Protein AF-A0A329RA12-F1 (afdb_monomer_lite)

Organism: NCBI:txid29920

Radius of gyration: 42.99 Å; chains: 1; bounding box: 76×48×129 Å

Secondary structure (DSSP, 8-state):
--HHHHHHHHHHHHHHHHHHHHHHHHHHHHHHHHHHHHHHHHHHHHHHHHHHHHHHHHHHHHHHHHHHHHTT----PPPTT--THHHHHHHHTT--SS------------

Foldseek 3Di:
DDPPVVVVVVVVVVVVVVVVVVVVVVVVVVVVVVVVVVVVVVVVVVVVVVVVVVVVVVVVVCCVVCVVVPVPPDPPDPDPPPPCVVVVVCVVVVHDPDDPDDDDDDDDDD

Sequence (110 aa):
MDRHAGNARVLAGQDEDDLLNRYCDIQQELDEALDQAARATGETAQLRQSNREILARVRMLERSVHGQLQTGTQPRDPAPGTDGSMVRRARREGRPTHAPAHEAEPTLES

pLDDT: mean 75.73, std 19.88, range [40.75, 98.31]

Structure (mmCIF, N/CA/C/O backbone):
data_AF-A0A329RA12-F1
#
_entry.id   AF-A0A329RA12-F1
#
loop_
_atom_site.group_PDB
_atom_site.id
_atom_site.type_symbol
_atom_site.label_atom_id
_atom_site.label_alt_id
_atom_site.label_comp_id
_atom_site.label_asym_id
_atom_site.label_entity_id
_atom_site.label_seq_id
_atom_site.pdbx_PDB_ins_code
_atom_site.Cartn_x
_atom_site.Cartn_y
_atom_site.Cartn_z
_atom_site.occupancy
_atom_site.B_iso_or_equiv
_atom_site.auth_seq_id
_atom_site.auth_comp_id
_atom_site.auth_asym_id
_atom_site.auth_atom_id
_atom_site.pdbx_PDB_model_num
ATOM 1 N N . MET A 1 1 ? 38.829 -0.602 -49.217 1.00 53.03 1 MET A N 1
ATOM 2 C CA . MET A 1 1 ? 37.857 -1.242 -48.304 1.00 53.03 1 MET A CA 1
ATOM 3 C C . MET A 1 1 ? 38.247 -0.847 -46.891 1.00 53.03 1 MET A C 1
ATOM 5 O O . MET A 1 1 ? 39.153 -1.447 -46.321 1.00 53.03 1 MET A O 1
ATOM 9 N N . ASP A 1 2 ? 37.643 0.226 -46.385 1.00 58.50 2 ASP A N 1
ATOM 10 C CA . ASP A 1 2 ? 38.000 0.844 -45.106 1.00 58.50 2 ASP A CA 1
ATOM 11 C C . ASP A 1 2 ? 37.471 0.028 -43.926 1.00 58.50 2 ASP A C 1
ATOM 13 O O . ASP A 1 2 ? 36.310 0.145 -43.534 1.00 58.50 2 ASP A O 1
ATOM 17 N N . ARG A 1 3 ? 38.343 -0.789 -43.322 1.00 59.50 3 ARG A N 1
ATOM 18 C CA . ARG A 1 3 ? 38.035 -1.540 -42.088 1.00 59.50 3 ARG A CA 1
ATOM 19 C C . ARG A 1 3 ? 37.602 -0.628 -40.935 1.00 59.50 3 ARG A C 1
ATOM 21 O O . ARG A 1 3 ? 36.829 -1.046 -40.084 1.00 59.50 3 ARG A O 1
ATOM 28 N N . HIS A 1 4 ? 38.060 0.621 -40.924 1.00 61.69 4 HIS A N 1
ATOM 29 C CA . HIS A 1 4 ? 37.734 1.585 -39.873 1.00 61.69 4 HIS A CA 1
ATOM 30 C C . HIS A 1 4 ? 36.262 2.027 -39.891 1.00 61.69 4 HIS A C 1
ATOM 32 O O . HIS A 1 4 ? 35.678 2.206 -38.825 1.00 61.69 4 HIS A O 1
ATOM 38 N N . ALA A 1 5 ? 35.633 2.120 -41.069 1.00 62.75 5 ALA A N 1
ATOM 39 C CA . ALA A 1 5 ? 34.219 2.482 -41.187 1.00 62.75 5 ALA A CA 1
ATOM 40 C C . ALA A 1 5 ? 33.280 1.356 -40.710 1.00 62.75 5 ALA A C 1
ATOM 42 O O . ALA A 1 5 ? 32.231 1.624 -40.129 1.00 62.75 5 ALA A O 1
ATOM 43 N N . GLY A 1 6 ? 33.674 0.091 -40.909 1.00 66.00 6 GLY A N 1
ATOM 44 C CA . GLY A 1 6 ? 32.935 -1.069 -40.398 1.00 66.00 6 GLY A CA 1
ATOM 45 C C . GLY A 1 6 ? 32.986 -1.172 -38.873 1.00 66.00 6 GLY A C 1
ATOM 46 O O . GLY A 1 6 ? 31.962 -1.405 -38.239 1.00 66.00 6 GLY A O 1
ATOM 47 N N . ASN A 1 7 ? 34.152 -0.917 -38.278 1.00 66.56 7 ASN A N 1
ATOM 48 C CA . ASN A 1 7 ? 34.346 -1.034 -36.832 1.00 66.56 7 ASN A CA 1
ATOM 49 C C . ASN A 1 7 ? 33.593 0.049 -36.042 1.00 66.56 7 ASN A C 1
ATOM 51 O O . ASN A 1 7 ? 33.005 -0.257 -35.012 1.00 66.56 7 ASN A O 1
ATOM 55 N N . ALA A 1 8 ? 33.561 1.293 -36.532 1.00 65.62 8 ALA A N 1
ATOM 56 C CA . ALA A 1 8 ? 32.814 2.375 -35.882 1.00 65.62 8 ALA A CA 1
ATOM 57 C C . ALA A 1 8 ? 31.299 2.102 -35.849 1.00 65.62 8 ALA A C 1
ATOM 59 O O . ALA A 1 8 ? 30.632 2.410 -34.867 1.00 65.62 8 ALA A O 1
ATOM 60 N N . ARG A 1 9 ? 30.763 1.477 -36.904 1.00 63.88 9 ARG A N 1
ATOM 61 C CA . ARG A 1 9 ? 29.346 1.106 -36.987 1.00 63.88 9 ARG A CA 1
ATOM 62 C C . ARG A 1 9 ? 28.989 -0.073 -36.077 1.00 63.88 9 ARG A C 1
ATOM 64 O O . ARG A 1 9 ? 27.889 -0.098 -35.544 1.00 63.88 9 ARG A O 1
ATOM 71 N N . VAL A 1 10 ? 29.902 -1.031 -35.904 1.00 72.62 10 VAL A N 1
ATOM 72 C CA . VAL A 1 10 ? 29.721 -2.151 -34.963 1.00 72.62 10 VAL A CA 1
ATOM 73 C C . VAL A 1 10 ? 29.725 -1.650 -33.520 1.00 72.62 10 VAL A C 1
ATOM 75 O O . VAL A 1 10 ? 28.832 -2.016 -32.770 1.00 72.62 10 VAL A O 1
ATOM 78 N N . LEU A 1 11 ? 30.661 -0.766 -33.157 1.00 69.75 11 LEU A N 1
ATOM 79 C CA . LEU A 1 11 ? 30.714 -0.178 -31.813 1.00 69.75 11 LEU A CA 1
ATOM 80 C C . LEU A 1 11 ? 29.460 0.652 -31.499 1.00 69.75 11 LEU A C 1
ATOM 82 O O . LEU A 1 11 ? 28.873 0.476 -30.441 1.00 69.75 11 LEU A O 1
ATOM 86 N N . ALA A 1 12 ? 28.995 1.476 -32.445 1.00 67.75 12 ALA A N 1
ATOM 87 C CA . ALA A 1 12 ? 27.760 2.243 -32.268 1.00 67.75 12 ALA A CA 1
ATOM 88 C C . ALA A 1 12 ? 26.520 1.347 -32.071 1.00 67.75 12 ALA A C 1
ATOM 90 O O . ALA A 1 12 ? 25.668 1.665 -31.252 1.00 67.75 12 ALA A O 1
ATOM 91 N N . GLY A 1 13 ? 26.434 0.213 -32.778 1.00 73.88 13 GLY A N 1
ATOM 92 C CA . GLY A 1 13 ? 25.354 -0.758 -32.571 1.00 73.88 13 GLY A CA 1
ATOM 93 C C . GLY A 1 13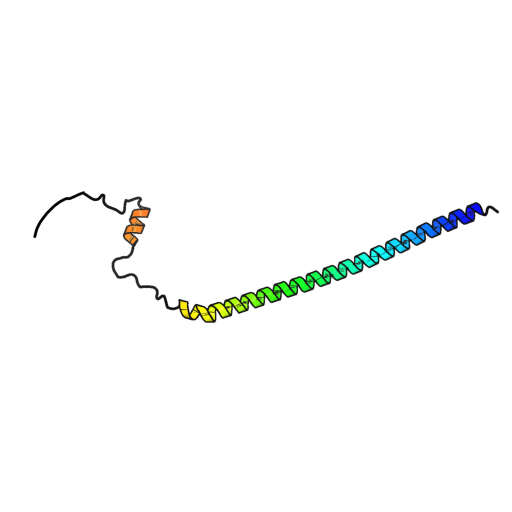 ? 25.427 -1.464 -31.211 1.00 73.88 13 GLY A C 1
ATOM 94 O O . GLY A 1 13 ? 24.398 -1.682 -30.588 1.00 73.88 13 GLY A O 1
ATOM 95 N N . GLN A 1 14 ? 26.634 -1.764 -30.718 1.00 76.25 14 GLN A N 1
ATOM 96 C CA . GLN A 1 14 ? 26.826 -2.353 -29.386 1.00 76.25 14 GLN A CA 1
ATOM 97 C C . GLN A 1 14 ? 26.422 -1.389 -28.263 1.00 76.25 14 GLN A C 1
ATOM 99 O O . GLN A 1 14 ? 25.778 -1.812 -27.308 1.00 76.25 14 GLN A O 1
ATOM 104 N N . ASP A 1 15 ? 26.747 -0.101 -28.397 1.00 83.00 15 ASP A N 1
ATOM 105 C CA . ASP A 1 15 ? 26.345 0.919 -27.423 1.00 83.00 15 ASP A CA 1
ATOM 106 C C . ASP A 1 15 ? 24.812 1.088 -27.379 1.00 83.00 15 ASP A C 1
ATOM 108 O O . ASP A 1 15 ? 24.233 1.263 -26.305 1.00 83.00 15 ASP A O 1
ATOM 112 N N . GLU A 1 16 ? 24.136 1.009 -28.531 1.00 86.25 16 GLU A N 1
ATOM 113 C CA . GLU A 1 16 ? 22.668 1.045 -28.619 1.00 86.25 16 GLU A CA 1
ATOM 114 C C . GLU A 1 16 ? 22.017 -0.197 -27.985 1.00 86.25 16 GLU A C 1
ATOM 116 O O . GLU A 1 16 ? 21.072 -0.058 -27.203 1.00 86.25 16 GLU A O 1
ATOM 121 N N . ASP A 1 17 ? 22.542 -1.393 -28.262 1.00 91.44 17 ASP A N 1
ATOM 122 C CA . ASP A 1 17 ? 22.055 -2.650 -27.679 1.00 91.44 17 ASP A CA 1
ATOM 123 C C . ASP A 1 17 ? 22.247 -2.680 -26.149 1.00 91.44 17 ASP A C 1
ATOM 125 O O . ASP A 1 17 ? 21.353 -3.100 -25.409 1.00 91.44 17 ASP A O 1
ATOM 129 N N . ASP A 1 18 ? 23.377 -2.173 -25.647 1.00 92.81 18 ASP A N 1
ATOM 130 C CA . ASP A 1 18 ? 23.652 -2.061 -24.211 1.00 92.81 18 ASP A CA 1
ATOM 131 C C . ASP A 1 18 ? 22.698 -1.080 -23.515 1.00 92.81 18 ASP A C 1
ATOM 133 O O . ASP A 1 18 ? 22.250 -1.331 -22.390 1.00 92.81 18 ASP A O 1
ATOM 137 N N . LEU A 1 19 ? 22.368 0.041 -24.163 1.00 94.31 19 LEU A N 1
ATOM 138 C CA . LEU A 1 19 ? 21.383 0.994 -23.649 1.00 94.31 19 LEU A CA 1
ATOM 139 C C . LEU A 1 19 ? 19.980 0.386 -23.613 1.00 94.31 19 LEU A C 1
ATOM 141 O O . LEU A 1 19 ? 19.257 0.594 -22.636 1.00 94.31 19 LEU A O 1
ATOM 145 N N . LEU A 1 20 ? 19.604 -0.374 -24.644 1.00 95.06 20 LEU A N 1
ATOM 146 C CA . LEU A 1 20 ? 18.310 -1.044 -24.702 1.00 95.06 20 LEU A CA 1
ATOM 147 C C . LEU A 1 20 ? 18.185 -2.111 -23.610 1.00 95.06 20 LEU A C 1
ATOM 149 O O . LEU A 1 20 ? 17.168 -2.150 -22.923 1.00 95.06 20 LEU A O 1
ATOM 153 N N . ASN A 1 21 ? 19.229 -2.913 -23.394 1.00 94.94 21 ASN A N 1
ATOM 154 C CA . ASN A 1 21 ? 19.247 -3.910 -22.323 1.00 94.94 21 ASN A CA 1
ATOM 155 C C . ASN A 1 21 ? 19.095 -3.256 -20.948 1.00 94.94 21 ASN A C 1
ATOM 157 O O . ASN A 1 21 ? 18.215 -3.641 -20.188 1.00 94.94 21 ASN A O 1
ATOM 161 N N . ARG A 1 22 ? 19.859 -2.191 -20.662 1.00 95.44 22 ARG A N 1
ATOM 162 C CA . ARG A 1 22 ? 19.712 -1.445 -19.400 1.00 95.44 22 ARG A CA 1
ATOM 163 C C . ARG A 1 22 ? 18.320 -0.854 -19.237 1.00 95.44 22 ARG A C 1
ATOM 165 O O . ARG A 1 22 ? 17.794 -0.833 -18.130 1.00 95.44 22 ARG A O 1
ATOM 172 N N . TYR A 1 23 ? 17.735 -0.342 -20.318 1.00 96.44 23 TYR A N 1
ATOM 173 C CA . TYR A 1 23 ? 16.369 0.165 -20.289 1.00 96.44 23 TYR A CA 1
ATOM 174 C C . TYR A 1 23 ? 15.373 -0.948 -19.941 1.00 96.44 23 TYR A C 1
ATOM 176 O O . TYR A 1 23 ? 14.524 -0.745 -19.077 1.00 96.44 23 TYR A O 1
ATOM 184 N N . CYS A 1 24 ? 15.500 -2.122 -20.562 1.00 96.81 24 CYS A N 1
ATOM 185 C CA . CYS A 1 24 ? 14.671 -3.284 -20.255 1.00 96.81 24 CYS A CA 1
ATOM 186 C C . CYS A 1 24 ? 14.845 -3.758 -18.806 1.00 96.81 24 CYS A C 1
ATOM 188 O O . CYS A 1 24 ? 13.839 -3.994 -18.139 1.00 96.81 24 CYS A O 1
ATOM 190 N N . ASP A 1 25 ? 16.079 -3.824 -18.304 1.00 97.81 25 ASP A N 1
ATOM 191 C CA . ASP A 1 25 ? 16.373 -4.214 -16.921 1.00 97.81 25 ASP A CA 1
ATOM 192 C C . ASP A 1 25 ? 15.727 -3.240 -15.925 1.00 97.81 25 ASP A C 1
ATOM 194 O O . ASP A 1 25 ? 14.997 -3.653 -15.027 1.00 97.81 25 ASP A O 1
ATOM 198 N N . ILE A 1 26 ? 15.910 -1.929 -16.129 1.00 97.50 26 ILE A N 1
ATOM 199 C CA . ILE A 1 26 ? 15.308 -0.888 -15.279 1.00 97.50 26 ILE A CA 1
ATOM 200 C C . ILE A 1 26 ? 13.779 -0.951 -15.331 1.00 97.50 26 ILE A C 1
ATOM 202 O O . ILE A 1 26 ? 13.114 -0.768 -14.310 1.00 97.50 26 ILE A O 1
ATOM 206 N N . GLN A 1 27 ? 13.206 -1.194 -16.511 1.00 98.19 27 GLN A N 1
ATOM 207 C CA . GLN A 1 27 ? 11.761 -1.312 -16.665 1.00 98.19 27 GLN A CA 1
ATOM 208 C C . GLN A 1 27 ? 11.221 -2.521 -15.891 1.00 98.19 27 GLN A C 1
ATOM 210 O O . GLN A 1 27 ? 10.205 -2.402 -15.210 1.00 98.19 27 GLN A O 1
ATOM 215 N N . GLN A 1 28 ? 11.926 -3.652 -15.938 1.00 98.06 28 GLN A N 1
ATOM 216 C CA . GLN A 1 28 ? 11.556 -4.839 -15.177 1.00 98.06 28 GLN A CA 1
ATOM 217 C C . GLN A 1 28 ? 11.673 -4.603 -13.663 1.00 98.06 28 GLN A C 1
ATOM 219 O O . GLN A 1 28 ? 10.746 -4.927 -12.922 1.00 98.06 28 GLN A O 1
ATOM 224 N N . GLU A 1 29 ? 12.765 -3.991 -13.197 1.00 98.00 29 GLU A N 1
ATOM 225 C CA . GLU A 1 29 ? 12.939 -3.633 -11.783 1.00 98.00 29 GLU A CA 1
ATOM 226 C C . GLU A 1 29 ? 11.827 -2.694 -11.288 1.00 98.00 29 GLU A C 1
ATOM 228 O O . GLU A 1 29 ? 11.334 -2.839 -10.165 1.00 98.00 29 GLU A O 1
ATOM 233 N N . LEU A 1 30 ? 11.402 -1.740 -12.124 1.00 98.12 30 LEU A N 1
ATOM 234 C CA . LEU A 1 30 ? 10.306 -0.828 -11.804 1.00 98.12 30 LEU A CA 1
ATOM 235 C C . LEU A 1 30 ? 8.977 -1.575 -11.653 1.00 98.12 30 LEU A C 1
ATOM 237 O O . LEU A 1 30 ? 8.257 -1.337 -10.680 1.00 98.12 30 LEU A O 1
ATOM 241 N N . ASP A 1 31 ? 8.657 -2.473 -12.583 1.00 98.25 31 ASP A N 1
ATOM 242 C CA . ASP A 1 31 ? 7.429 -3.268 -12.533 1.00 98.25 31 ASP A CA 1
ATOM 243 C C . ASP A 1 31 ? 7.408 -4.168 -11.284 1.00 98.25 31 ASP A C 1
ATOM 245 O O . ASP A 1 31 ? 6.410 -4.217 -10.558 1.00 98.25 31 ASP A O 1
ATOM 249 N N . GLU A 1 32 ? 8.540 -4.794 -10.948 1.00 98.31 32 GLU A N 1
ATOM 250 C CA . GLU A 1 32 ? 8.689 -5.586 -9.723 1.00 98.31 32 GLU A CA 1
ATOM 251 C C . GLU A 1 32 ? 8.514 -4.734 -8.454 1.00 98.31 32 GLU A C 1
ATOM 253 O O . GLU A 1 32 ? 7.846 -5.155 -7.501 1.00 98.31 32 GLU A O 1
ATOM 258 N N . ALA A 1 33 ? 9.069 -3.519 -8.430 1.00 97.94 33 ALA A N 1
ATOM 259 C CA . ALA A 1 33 ? 8.915 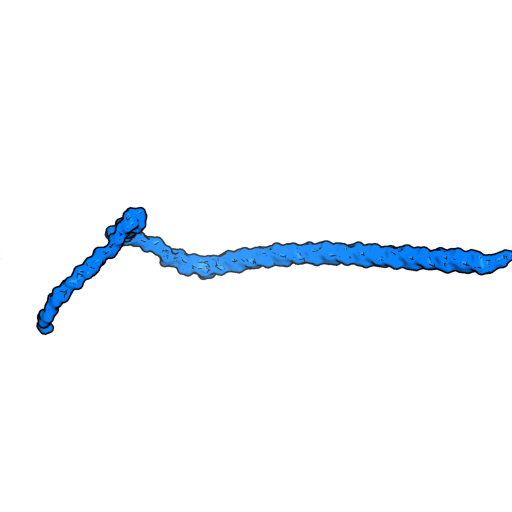-2.593 -7.311 1.00 97.94 33 ALA A CA 1
ATOM 260 C C . ALA A 1 33 ? 7.459 -2.124 -7.141 1.00 97.94 33 ALA A C 1
ATOM 262 O O . ALA A 1 33 ? 6.966 -2.027 -6.011 1.00 97.94 33 ALA A O 1
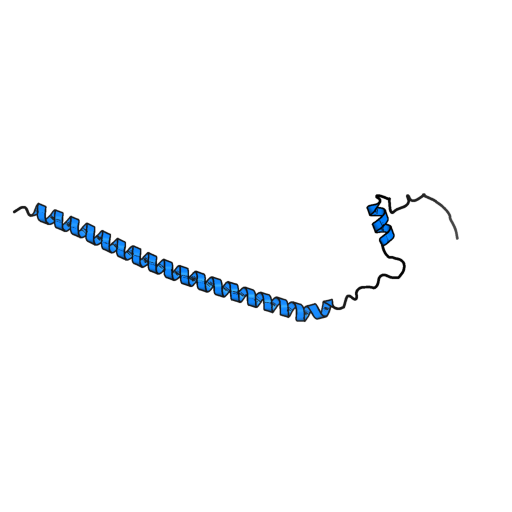ATOM 263 N N . LEU A 1 34 ? 6.748 -1.867 -8.244 1.00 98.31 34 LEU A N 1
ATOM 264 C CA . LEU A 1 34 ? 5.329 -1.505 -8.225 1.00 98.31 34 LEU A CA 1
ATOM 265 C C . LEU A 1 34 ? 4.466 -2.646 -7.676 1.00 98.31 34 LEU A C 1
ATOM 267 O O . LEU A 1 34 ? 3.604 -2.408 -6.825 1.00 98.31 34 LEU A O 1
ATOM 271 N N . ASP A 1 35 ? 4.740 -3.882 -8.085 1.00 98.00 35 ASP A N 1
ATOM 272 C CA . ASP A 1 35 ? 4.055 -5.070 -7.577 1.00 98.00 35 ASP A CA 1
ATOM 273 C C . ASP A 1 35 ? 4.285 -5.274 -6.075 1.00 98.00 35 ASP A C 1
ATOM 275 O O . ASP A 1 35 ? 3.346 -5.548 -5.317 1.00 98.00 35 ASP A O 1
ATOM 279 N N . GLN A 1 36 ? 5.528 -5.116 -5.614 1.00 98.06 36 GLN A N 1
ATOM 280 C CA . GLN A 1 36 ? 5.858 -5.197 -4.190 1.00 98.06 36 GLN A CA 1
ATOM 281 C C . GLN A 1 36 ? 5.150 -4.102 -3.386 1.00 98.06 36 GLN A C 1
ATOM 283 O O . GLN A 1 36 ? 4.578 -4.383 -2.328 1.00 98.06 36 GLN A O 1
ATOM 288 N N . ALA A 1 37 ? 5.120 -2.871 -3.902 1.00 98.00 37 ALA A N 1
ATOM 289 C CA . ALA A 1 37 ? 4.403 -1.768 -3.275 1.00 98.00 37 ALA A CA 1
ATOM 290 C C . ALA A 1 37 ? 2.895 -2.053 -3.193 1.00 98.00 37 ALA A C 1
ATOM 292 O O . ALA A 1 37 ? 2.288 -1.867 -2.135 1.00 98.00 37 ALA A O 1
ATOM 293 N N . ALA A 1 38 ? 2.290 -2.575 -4.263 1.00 97.44 38 ALA A N 1
ATOM 294 C CA . ALA A 1 38 ? 0.882 -2.956 -4.273 1.00 97.44 38 ALA A CA 1
ATOM 295 C C . ALA A 1 38 ? 0.580 -4.021 -3.204 1.00 97.44 38 ALA A C 1
ATOM 297 O O . ALA A 1 38 ? -0.351 -3.849 -2.409 1.00 97.44 38 ALA A O 1
ATOM 298 N N . ARG A 1 39 ? 1.407 -5.068 -3.092 1.00 97.56 39 ARG A N 1
ATOM 299 C CA . ARG A 1 39 ? 1.256 -6.102 -2.049 1.00 97.56 39 ARG A CA 1
ATOM 300 C C . ARG A 1 39 ? 1.369 -5.516 -0.643 1.00 97.56 39 ARG A C 1
ATOM 302 O O . ARG A 1 39 ? 0.471 -5.724 0.173 1.00 97.56 39 ARG A O 1
ATOM 309 N N . ALA A 1 40 ? 2.389 -4.698 -0.388 1.00 96.94 40 ALA A N 1
ATOM 310 C CA . ALA A 1 40 ? 2.581 -4.042 0.905 1.00 96.94 40 ALA A CA 1
ATOM 311 C C . ALA A 1 40 ? 1.397 -3.127 1.279 1.00 96.94 40 ALA A C 1
ATOM 313 O O . ALA A 1 40 ? 0.950 -3.092 2.431 1.00 96.94 40 ALA A O 1
ATOM 314 N N . THR A 1 41 ? 0.824 -2.402 0.313 1.00 96.44 41 THR A N 1
ATOM 315 C CA . THR A 1 41 ? -0.378 -1.587 0.567 1.00 96.44 41 THR A CA 1
ATOM 316 C C . THR A 1 41 ? -1.593 -2.447 0.926 1.00 96.44 41 THR A C 1
ATOM 318 O O . THR A 1 41 ? -2.342 -2.093 1.840 1.00 96.44 41 THR A O 1
ATOM 321 N N . GLY A 1 42 ? -1.753 -3.610 0.288 1.00 96.75 42 GLY A N 1
ATOM 322 C CA . GLY A 1 42 ? -2.794 -4.581 0.623 1.00 96.75 42 GLY A CA 1
ATOM 323 C C . GLY A 1 42 ? -2.636 -5.145 2.037 1.00 96.75 42 GLY A C 1
ATOM 324 O O . GLY A 1 42 ? -3.576 -5.099 2.833 1.00 96.75 42 GLY A O 1
ATOM 325 N N . GLU A 1 43 ? -1.436 -5.602 2.390 1.00 97.56 43 GLU A N 1
ATOM 326 C CA . GLU A 1 43 ? -1.131 -6.146 3.720 1.00 97.56 43 GLU A CA 1
ATOM 327 C C . GLU A 1 43 ? -1.335 -5.103 4.826 1.00 97.56 43 GLU A C 1
ATOM 329 O O . GLU A 1 43 ? -1.972 -5.372 5.847 1.00 97.56 43 GLU A O 1
ATOM 334 N N . THR A 1 44 ? -0.876 -3.865 4.614 1.00 97.38 44 THR A N 1
ATOM 335 C CA . THR A 1 44 ? -1.090 -2.784 5.590 1.00 97.38 44 THR A CA 1
ATOM 336 C C . THR A 1 44 ? -2.568 -2.431 5.757 1.00 97.38 44 THR A C 1
ATOM 338 O O . THR A 1 44 ? -2.998 -2.112 6.870 1.00 97.38 44 THR A O 1
ATOM 341 N N . ALA A 1 45 ? -3.378 -2.507 4.696 1.00 96.88 45 ALA A N 1
ATOM 342 C CA . ALA A 1 45 ? -4.824 -2.327 4.794 1.00 96.88 45 ALA A CA 1
ATOM 343 C C . ALA A 1 45 ? -5.480 -3.446 5.622 1.00 96.88 45 ALA A C 1
ATOM 345 O O . ALA A 1 45 ? -6.279 -3.149 6.516 1.00 96.88 45 ALA A O 1
ATOM 346 N N . GLN A 1 46 ? -5.088 -4.704 5.397 1.00 97.31 46 GLN A N 1
ATOM 347 C CA . GLN A 1 46 ? -5.570 -5.853 6.170 1.00 97.31 46 GLN A CA 1
ATOM 348 C C . GLN A 1 46 ? -5.188 -5.747 7.653 1.00 97.31 46 GLN A C 1
ATOM 350 O O . GLN A 1 46 ? -6.039 -5.932 8.525 1.00 97.31 46 GLN A O 1
ATOM 355 N N . LEU A 1 47 ? -3.948 -5.355 7.965 1.00 97.75 47 LEU A N 1
ATOM 356 C CA . LEU A 1 47 ? -3.503 -5.129 9.345 1.00 97.75 47 LEU A CA 1
ATOM 357 C C . LEU A 1 47 ? -4.298 -4.013 10.030 1.00 97.75 47 LEU A C 1
ATOM 359 O O . LEU A 1 47 ? -4.716 -4.160 11.179 1.00 97.75 47 LEU A O 1
ATOM 363 N N . ARG A 1 48 ? -4.562 -2.901 9.332 1.00 97.62 48 ARG A N 1
ATOM 364 C CA . ARG A 1 48 ? -5.406 -1.817 9.864 1.00 97.62 48 ARG A CA 1
ATOM 365 C C . ARG A 1 48 ? -6.831 -2.291 10.137 1.00 97.62 48 ARG A C 1
ATOM 367 O O . ARG A 1 48 ? -7.405 -1.902 11.153 1.00 97.62 48 ARG A O 1
ATOM 374 N N . GLN A 1 49 ? -7.401 -3.106 9.252 1.00 98.00 49 GLN A N 1
ATOM 375 C CA . GLN A 1 49 ? -8.728 -3.685 9.446 1.00 98.00 49 GLN A CA 1
ATOM 376 C C . GLN A 1 49 ? -8.754 -4.615 10.664 1.00 98.00 49 GLN A C 1
ATOM 378 O O . GLN A 1 49 ? -9.598 -4.432 11.541 1.00 98.00 49 GLN A O 1
ATOM 383 N N . SER A 1 50 ? -7.790 -5.532 10.763 1.00 97.62 50 SER A N 1
ATOM 384 C CA . SER A 1 50 ? -7.647 -6.443 11.902 1.00 97.62 50 SER A CA 1
ATOM 385 C C . SER A 1 50 ? -7.495 -5.681 13.224 1.00 97.62 50 SER A C 1
ATOM 387 O O . SER A 1 50 ? -8.235 -5.921 14.176 1.00 97.62 50 SER A O 1
ATOM 389 N N . ASN A 1 51 ? -6.634 -4.659 13.269 1.00 97.94 51 ASN A N 1
ATOM 390 C CA . ASN A 1 51 ? -6.464 -3.822 14.459 1.00 97.94 51 ASN A CA 1
ATOM 391 C C . ASN A 1 51 ? -7.759 -3.111 14.870 1.00 97.94 51 ASN A C 1
ATOM 393 O O . ASN A 1 51 ? -8.071 -3.043 16.058 1.00 97.94 51 ASN A O 1
ATOM 397 N N . ARG A 1 52 ? -8.539 -2.594 13.910 1.00 97.81 52 ARG A N 1
ATOM 398 C CA . ARG A 1 52 ? -9.848 -1.985 14.206 1.00 97.81 52 ARG A CA 1
ATOM 399 C C . ARG A 1 52 ? -10.808 -2.997 14.827 1.00 97.81 52 ARG A C 1
ATOM 401 O O . ARG A 1 52 ? -11.506 -2.650 15.778 1.00 97.81 52 ARG A O 1
ATOM 408 N N . GLU A 1 53 ? -10.830 -4.227 14.323 1.00 97.75 53 GLU A N 1
ATOM 409 C CA . GLU A 1 53 ? -11.671 -5.295 14.862 1.00 97.75 53 GLU A CA 1
ATOM 410 C C . GLU A 1 53 ? -11.240 -5.712 16.274 1.00 97.75 53 GLU A C 1
ATOM 412 O O . GLU A 1 53 ? -12.078 -5.795 17.173 1.00 97.75 53 GLU A O 1
ATOM 417 N N . ILE A 1 54 ? -9.939 -5.903 16.501 1.00 97.94 54 ILE A N 1
ATOM 418 C CA . ILE A 1 54 ? -9.390 -6.229 17.823 1.00 97.94 54 ILE A CA 1
ATOM 419 C C . ILE A 1 54 ? -9.739 -5.125 18.825 1.00 97.94 54 ILE A C 1
ATOM 421 O O . ILE A 1 54 ? -10.275 -5.419 19.891 1.00 97.94 54 ILE A O 1
ATOM 425 N N . LEU A 1 55 ? -9.527 -3.854 18.474 1.00 97.31 55 LEU A N 1
ATOM 426 C CA . LEU A 1 55 ? -9.882 -2.723 19.338 1.00 97.31 55 LEU A CA 1
ATOM 427 C C . LEU A 1 55 ? -11.387 -2.666 19.632 1.00 97.31 55 LEU A C 1
ATOM 429 O O . LEU A 1 55 ? -11.783 -2.358 20.756 1.00 97.31 55 LEU A O 1
AT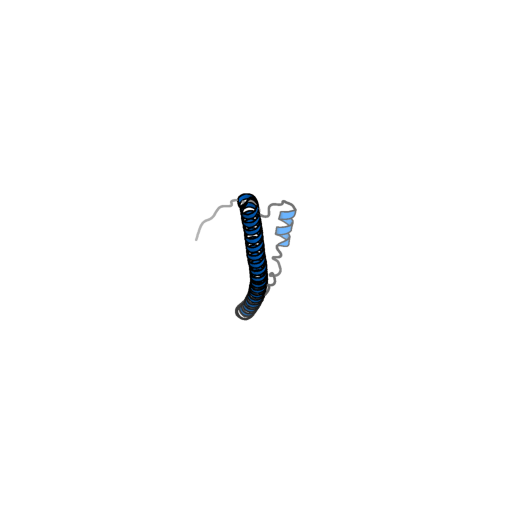OM 433 N N . ALA A 1 56 ? -12.240 -2.977 18.653 1.00 96.12 56 ALA A N 1
ATOM 434 C CA . ALA A 1 56 ? -13.681 -3.053 18.873 1.00 96.12 56 ALA A CA 1
ATOM 435 C C . ALA A 1 56 ? -14.044 -4.176 19.859 1.00 96.12 56 ALA A C 1
ATOM 437 O O . ALA A 1 56 ? -14.839 -3.950 20.774 1.00 96.12 56 ALA A O 1
ATOM 438 N N . ARG A 1 57 ? -13.428 -5.357 19.720 1.00 96.25 57 ARG A N 1
ATOM 439 C CA . ARG A 1 57 ? -13.614 -6.494 20.636 1.00 96.25 57 ARG A CA 1
ATOM 440 C C . ARG A 1 57 ? -13.125 -6.179 22.048 1.00 96.25 57 ARG A C 1
ATOM 442 O O . ARG A 1 57 ? -13.864 -6.427 22.996 1.00 96.25 57 ARG A O 1
ATOM 449 N N . VAL A 1 58 ? -11.954 -5.559 22.192 1.00 95.38 58 VAL A N 1
ATOM 450 C CA . VAL A 1 58 ? -11.422 -5.121 23.494 1.00 95.38 58 VAL A CA 1
ATOM 451 C C . VAL A 1 58 ? -12.390 -4.154 24.173 1.00 95.38 58 VAL A C 1
ATOM 453 O O . VAL A 1 58 ? -12.795 -4.406 25.300 1.00 95.38 58 VAL A O 1
ATOM 456 N N . ARG A 1 59 ? -12.886 -3.132 23.465 1.00 93.19 59 ARG A N 1
ATOM 457 C CA . ARG A 1 59 ? -13.883 -2.194 24.021 1.00 93.19 59 ARG A CA 1
ATOM 458 C C . ARG A 1 59 ? -15.192 -2.874 24.423 1.00 93.19 59 ARG A C 1
ATOM 460 O O . ARG A 1 59 ? -15.864 -2.434 25.354 1.00 93.19 59 ARG A O 1
ATOM 467 N N . MET A 1 60 ? -15.624 -3.908 23.698 1.00 93.38 60 MET A N 1
ATOM 468 C CA . MET A 1 60 ? -16.791 -4.702 24.100 1.00 93.38 60 MET A CA 1
ATOM 469 C C . MET A 1 60 ? -16.518 -5.473 25.391 1.00 93.38 60 MET A C 1
ATOM 471 O O . MET A 1 60 ? -17.351 -5.432 26.293 1.00 93.38 60 MET A O 1
ATOM 475 N N . LEU A 1 61 ? -15.351 -6.108 25.506 1.00 93.00 61 LEU A N 1
ATOM 476 C CA . LEU A 1 61 ? -14.950 -6.839 26.705 1.00 93.00 61 LEU A CA 1
ATOM 477 C C . LEU A 1 61 ? -14.790 -5.910 27.911 1.00 93.00 61 LEU A C 1
ATOM 479 O O . LEU A 1 61 ? -15.380 -6.177 28.953 1.00 93.00 61 LEU A O 1
ATOM 483 N N . GLU A 1 62 ? -14.104 -4.780 27.758 1.00 90.81 62 GLU A N 1
ATOM 484 C CA . GLU A 1 62 ? -13.977 -3.749 28.794 1.00 90.81 62 GLU A CA 1
ATOM 485 C C . GLU A 1 62 ? -15.350 -3.283 29.286 1.00 90.81 62 GLU A C 1
ATOM 487 O O . GLU A 1 62 ? -15.586 -3.221 30.489 1.00 90.81 62 GLU A O 1
ATOM 492 N N . ARG A 1 63 ? -16.301 -3.028 28.376 1.00 88.31 63 ARG A N 1
ATOM 493 C CA . ARG A 1 63 ? -17.685 -2.705 28.758 1.00 88.31 63 ARG A CA 1
ATOM 494 C C . ARG A 1 63 ? -18.409 -3.870 29.422 1.00 88.31 63 ARG A C 1
ATOM 496 O O . ARG A 1 63 ? -19.213 -3.624 30.306 1.00 88.31 63 ARG A O 1
ATOM 503 N N . SER A 1 64 ? -18.156 -5.117 29.044 1.00 87.06 64 SER A N 1
ATOM 504 C CA . SER A 1 64 ? -18.780 -6.260 29.724 1.00 87.06 64 SER A CA 1
ATOM 505 C C . SER A 1 64 ? -18.254 -6.446 31.154 1.00 87.06 64 SER A C 1
ATOM 507 O O . SER A 1 64 ? -19.037 -6.718 32.058 1.00 87.06 64 SER A O 1
ATOM 509 N N . VAL A 1 65 ? -16.954 -6.221 31.374 1.00 82.81 65 VAL A N 1
ATOM 510 C CA . VAL A 1 65 ? -16.284 -6.384 32.674 1.00 82.81 65 VAL A CA 1
ATOM 511 C C . VAL A 1 65 ? -16.527 -5.179 33.587 1.00 82.81 65 VAL A C 1
ATOM 513 O O . VAL A 1 65 ? -16.826 -5.342 34.766 1.00 82.81 65 VAL A O 1
ATOM 516 N N . HIS A 1 66 ? -16.434 -3.958 33.055 1.00 76.94 66 HIS A N 1
ATOM 517 C CA . HIS A 1 66 ? -16.538 -2.714 33.828 1.00 76.94 66 HIS A CA 1
ATOM 518 C C . HIS A 1 66 ? -17.903 -2.025 33.713 1.00 76.94 66 HIS A C 1
ATOM 520 O O . HIS A 1 66 ? -18.269 -1.239 34.583 1.00 76.94 66 HIS A O 1
ATOM 526 N N . GLY A 1 67 ? -18.692 -2.313 32.678 1.00 58.19 67 GLY A N 1
ATOM 527 C CA . GLY A 1 67 ? -20.052 -1.784 32.526 1.00 58.19 67 GLY A CA 1
ATOM 528 C C . GLY A 1 67 ? -21.057 -2.408 33.493 1.00 58.19 67 GLY A C 1
ATOM 529 O O . GLY A 1 67 ? -22.054 -1.764 33.802 1.00 58.19 67 GLY A O 1
ATOM 530 N N . GLN A 1 68 ? -20.767 -3.583 34.068 1.00 55.53 68 GLN A N 1
ATOM 531 C CA . GLN A 1 68 ? -21.513 -4.089 35.230 1.00 55.53 68 GLN A CA 1
ATOM 532 C C . GLN A 1 68 ? -21.260 -3.269 36.509 1.00 55.53 68 GLN A C 1
ATOM 534 O O . GLN A 1 68 ? -22.112 -3.239 37.392 1.00 55.53 68 GLN A O 1
ATOM 539 N N . LEU A 1 69 ? -20.127 -2.565 36.609 1.00 52.56 69 LEU A N 1
ATOM 540 C CA . LEU A 1 69 ? -19.786 -1.724 37.763 1.00 52.56 69 LEU A CA 1
ATOM 541 C C . LEU A 1 69 ? -20.392 -0.309 37.691 1.00 52.56 69 LEU A C 1
ATOM 543 O O . LEU A 1 69 ? -20.473 0.360 38.718 1.00 52.56 69 LEU A O 1
ATOM 547 N N . GLN A 1 70 ? -20.837 0.161 36.518 1.00 52.25 70 GLN A N 1
ATOM 548 C CA . GLN A 1 70 ? -21.288 1.553 36.325 1.00 52.25 70 GLN A CA 1
ATOM 549 C C . GLN A 1 70 ? -22.810 1.749 36.303 1.00 52.25 70 GLN A C 1
ATOM 551 O O . GLN A 1 70 ? -23.276 2.878 36.419 1.00 52.25 70 GLN A O 1
ATOM 556 N N . THR A 1 71 ? -23.614 0.685 36.252 1.00 50.12 71 THR A N 1
ATOM 557 C CA . THR A 1 71 ? -25.077 0.794 36.435 1.00 50.12 71 THR A CA 1
ATOM 558 C C . THR A 1 71 ? -25.499 0.965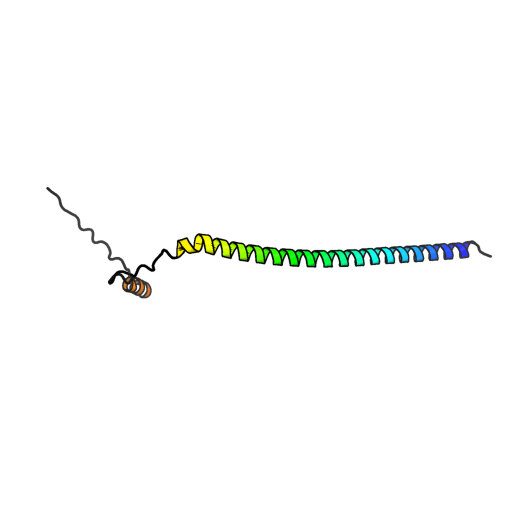 37.901 1.00 50.12 71 THR A C 1
ATOM 560 O O . THR A 1 71 ? -26.689 1.019 38.194 1.00 50.12 71 THR A O 1
ATOM 563 N N . GLY A 1 72 ? -24.541 1.071 38.830 1.00 46.16 72 GLY A N 1
ATOM 564 C CA . GLY A 1 72 ? -24.780 1.298 40.258 1.00 46.16 72 GLY A CA 1
ATOM 565 C C . GLY A 1 72 ? -24.905 2.766 40.682 1.00 46.16 72 GLY A C 1
ATOM 566 O O . GLY A 1 72 ? -25.203 3.024 41.845 1.00 46.16 72 GLY A O 1
ATOM 567 N N . THR A 1 73 ? -24.704 3.746 39.795 1.00 52.34 73 THR A N 1
ATOM 568 C CA . THR A 1 73 ? -25.019 5.146 40.122 1.00 52.34 73 THR A CA 1
ATOM 569 C C . THR A 1 73 ? -26.431 5.462 39.657 1.00 52.34 73 THR A C 1
ATOM 571 O O . THR A 1 73 ? -26.649 5.977 38.561 1.00 52.34 73 THR A O 1
ATOM 574 N N . GLN A 1 74 ? -27.392 5.113 40.510 1.00 50.38 74 GLN A N 1
ATOM 575 C CA . GLN A 1 74 ? -28.761 5.612 40.464 1.00 50.38 74 GLN A CA 1
ATOM 576 C C . GLN A 1 74 ? -28.740 7.129 40.186 1.00 50.38 74 GLN A C 1
ATOM 578 O O . GLN A 1 74 ? -27.965 7.842 40.838 1.00 50.38 74 GLN A O 1
ATOM 583 N N . PRO A 1 75 ? -29.558 7.659 39.257 1.00 50.59 75 PRO A N 1
ATOM 584 C CA . PRO A 1 75 ? -29.809 9.087 39.231 1.00 50.59 75 PRO A CA 1
ATOM 585 C C . PRO A 1 75 ? -30.431 9.417 40.581 1.00 50.59 75 PRO A C 1
ATOM 587 O O . PRO A 1 75 ? -31.525 8.964 40.905 1.00 50.59 75 PRO A O 1
ATOM 590 N N . ARG A 1 76 ? -29.666 10.105 41.426 1.00 58.50 76 ARG A N 1
ATOM 591 C CA . ARG A 1 76 ? -30.141 10.546 42.729 1.00 58.50 76 ARG A CA 1
ATOM 592 C C . ARG A 1 76 ? -31.265 11.528 42.432 1.00 58.50 76 ARG A C 1
ATOM 594 O O . ARG A 1 76 ? -30.980 12.628 41.959 1.00 58.50 76 ARG A O 1
ATOM 601 N N . ASP A 1 77 ? -32.509 11.103 42.634 1.00 56.28 77 ASP A N 1
ATOM 602 C CA . ASP A 1 77 ? -33.651 12.007 42.577 1.00 56.28 77 ASP A CA 1
ATOM 603 C C . ASP A 1 77 ? -33.304 13.225 43.443 1.00 56.28 77 ASP A C 1
ATOM 605 O O . ASP A 1 77 ? -32.940 13.056 44.616 1.00 56.28 77 ASP A O 1
ATOM 609 N N . PRO A 1 78 ? -33.304 14.446 42.880 1.00 55.09 78 PRO A N 1
ATOM 610 C CA . PRO A 1 78 ? -33.058 15.633 43.673 1.00 55.09 78 PRO A CA 1
ATOM 611 C C . PRO A 1 78 ? -34.108 15.681 44.780 1.00 55.09 78 PRO A C 1
ATOM 613 O O . PRO A 1 78 ? -35.306 15.585 44.507 1.00 55.09 78 PRO A O 1
ATOM 616 N N . ALA A 1 79 ? -33.662 15.810 46.031 1.00 56.84 79 ALA A N 1
ATOM 617 C CA . ALA A 1 79 ? -34.568 15.967 47.157 1.00 56.84 79 ALA A CA 1
ATOM 618 C C . ALA A 1 79 ? -35.549 17.128 46.872 1.00 56.84 79 ALA A C 1
ATOM 620 O O . ALA A 1 79 ? -35.117 18.178 46.376 1.00 56.84 79 ALA A O 1
ATOM 621 N N . PRO A 1 80 ? -36.855 16.973 47.163 1.00 48.12 80 PRO A N 1
ATOM 622 C CA . PRO A 1 80 ? -37.834 18.022 46.914 1.00 48.12 80 PRO A CA 1
ATOM 623 C C . PRO A 1 80 ? -37.438 19.296 47.669 1.00 48.12 80 PRO A C 1
ATOM 625 O O . PRO A 1 80 ? -37.368 19.297 48.895 1.00 48.12 80 PRO A O 1
ATOM 628 N N . GLY A 1 81 ? -37.153 20.375 46.935 1.00 55.88 81 GLY A N 1
ATOM 629 C CA . GLY A 1 81 ? -36.840 21.693 47.505 1.00 55.88 81 GLY A CA 1
ATOM 630 C C . GLY A 1 81 ? -35.447 22.252 47.199 1.00 55.88 81 GLY A C 1
ATOM 631 O O . GLY A 1 81 ? -35.225 23.437 47.426 1.00 55.88 81 GLY A O 1
ATOM 632 N N . THR A 1 82 ? -34.528 21.473 46.621 1.00 56.69 82 THR A N 1
ATOM 633 C CA . THR A 1 82 ? -33.202 21.955 46.171 1.00 56.69 82 THR A CA 1
ATOM 634 C C . THR A 1 82 ? -33.056 21.936 44.655 1.00 56.69 82 THR A C 1
ATOM 636 O O . THR A 1 82 ? -31.982 21.676 44.110 1.00 56.69 82 THR A O 1
ATOM 639 N N . ASP A 1 83 ? -34.127 22.267 43.931 1.00 59.03 83 ASP A N 1
ATOM 640 C CA . ASP A 1 83 ? -33.967 22.568 42.518 1.00 59.03 83 ASP A CA 1
ATOM 641 C C . ASP A 1 83 ? -33.195 23.887 42.407 1.00 59.03 83 ASP A C 1
ATOM 643 O O . ASP A 1 83 ? -33.727 24.972 42.653 1.00 59.03 83 ASP A O 1
ATOM 647 N N . GLY A 1 84 ? -31.913 23.803 42.040 1.00 59.41 84 GLY A N 1
ATOM 648 C CA . GLY A 1 84 ? -30.999 24.930 41.807 1.00 59.41 84 GLY A CA 1
ATOM 649 C C . GLY A 1 84 ? -31.474 25.942 40.750 1.00 59.41 84 GLY A C 1
ATOM 650 O O . GLY A 1 84 ? -30.693 26.770 40.290 1.00 59.41 84 GLY A O 1
ATOM 651 N N . SER A 1 85 ? -32.746 25.884 40.357 1.00 61.66 85 SER A N 1
ATOM 652 C CA . SER A 1 85 ? -33.508 26.836 39.564 1.00 61.66 85 SER A CA 1
ATOM 653 C C . SER A 1 85 ? -33.352 28.276 40.059 1.00 61.66 85 SER A C 1
ATOM 655 O O . SER A 1 85 ? -33.038 29.148 39.251 1.00 61.66 85 SER A O 1
ATOM 657 N N . MET A 1 86 ? -33.433 28.536 41.372 1.00 60.84 86 MET A N 1
ATOM 658 C CA . MET A 1 86 ? -33.245 29.896 41.912 1.00 60.84 86 MET A CA 1
ATOM 659 C C . MET A 1 86 ? -31.821 30.425 41.681 1.00 60.84 86 MET A C 1
ATOM 661 O O . MET A 1 86 ? -31.642 31.554 41.227 1.00 60.84 86 MET A O 1
ATOM 665 N N . VAL A 1 87 ? -30.806 29.584 41.900 1.00 64.81 87 VAL A N 1
ATOM 666 C CA . VAL A 1 87 ? -29.389 29.927 41.670 1.00 64.81 87 VAL A CA 1
ATOM 667 C C . VAL A 1 87 ? -29.117 30.150 40.180 1.00 64.81 87 VAL A C 1
ATOM 669 O O . VAL A 1 87 ? -28.433 31.100 39.796 1.00 64.81 87 VAL A O 1
ATOM 672 N N . ARG A 1 88 ? -29.687 29.302 39.315 1.00 67.19 88 ARG A N 1
ATOM 673 C CA . ARG A 1 88 ? -29.563 29.420 37.855 1.00 67.19 88 ARG A CA 1
ATOM 674 C C . ARG A 1 88 ? -30.254 30.676 37.322 1.00 67.19 88 ARG A C 1
ATOM 676 O O . ARG A 1 88 ? -29.703 31.335 36.443 1.00 67.19 88 ARG A O 1
ATOM 683 N N . ARG A 1 89 ? -31.424 31.027 37.862 1.00 68.44 89 ARG A N 1
ATOM 684 C CA . ARG A 1 89 ? -32.157 32.248 37.507 1.00 68.44 89 ARG A CA 1
ATOM 685 C C . ARG A 1 89 ? -31.401 33.499 37.946 1.00 68.44 89 ARG A C 1
ATOM 687 O O . ARG A 1 89 ? -31.193 34.383 37.124 1.00 68.44 89 ARG A O 1
ATOM 694 N N . ALA A 1 90 ? -30.914 33.536 39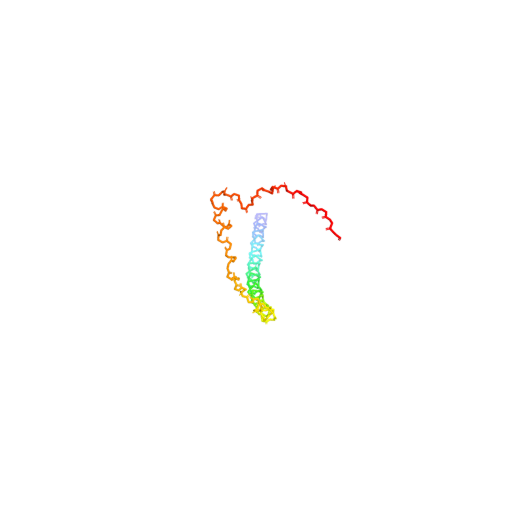.184 1.00 67.25 90 ALA A N 1
ATOM 695 C CA . ALA A 1 90 ? -30.132 34.659 39.692 1.00 67.25 90 ALA A CA 1
ATOM 696 C C . ALA A 1 90 ? -28.864 34.909 38.854 1.00 67.25 90 ALA A C 1
ATOM 698 O O . ALA A 1 90 ? -28.605 36.048 38.478 1.00 67.25 90 ALA A O 1
ATOM 699 N N . ARG A 1 91 ? -28.145 33.852 38.435 1.00 67.75 91 ARG A N 1
ATOM 700 C CA . ARG A 1 91 ? -27.003 33.982 37.507 1.00 67.75 91 ARG A CA 1
ATOM 701 C C . ARG A 1 91 ? -27.389 34.548 36.139 1.00 67.75 91 ARG A C 1
ATOM 703 O O . ARG A 1 91 ? -26.647 35.361 35.600 1.00 67.75 91 ARG A O 1
ATOM 710 N N . ARG A 1 92 ? -28.531 34.138 35.572 1.00 71.12 92 ARG A N 1
ATOM 711 C CA . ARG A 1 92 ? -29.022 34.676 34.286 1.00 71.12 92 ARG A CA 1
ATOM 712 C C . ARG A 1 92 ? -29.431 36.141 34.388 1.00 71.12 92 ARG A C 1
ATOM 714 O O . ARG A 1 92 ? -29.238 36.888 33.441 1.00 71.12 92 ARG A O 1
ATOM 721 N N . GLU A 1 93 ? -29.974 36.537 35.531 1.00 78.06 93 GLU A N 1
ATOM 722 C CA . GLU A 1 93 ? -30.391 37.913 35.805 1.00 78.06 93 GLU A CA 1
ATOM 723 C C . GLU A 1 93 ? -29.232 38.792 36.320 1.00 78.06 93 GLU A C 1
ATOM 725 O O . GLU A 1 93 ? -29.459 39.945 36.674 1.00 78.06 93 GLU A O 1
ATOM 730 N N . GLY A 1 94 ? -27.998 38.266 36.383 1.00 67.94 94 GLY A N 1
ATOM 731 C CA . GLY A 1 94 ? -26.823 38.989 36.887 1.00 67.94 94 GLY A CA 1
ATOM 732 C C . GLY A 1 94 ? -26.912 39.353 38.373 1.00 67.94 94 GLY A C 1
ATOM 733 O O . GLY A 1 94 ? -26.207 40.244 38.839 1.00 67.94 94 GLY A O 1
ATOM 734 N N . ARG A 1 95 ? -27.799 38.689 39.122 1.00 66.25 95 ARG A N 1
ATOM 735 C CA . ARG A 1 95 ? -28.067 38.974 40.530 1.00 66.25 95 ARG A CA 1
ATOM 736 C C . ARG A 1 95 ? -27.131 38.157 41.424 1.00 66.25 95 ARG A C 1
ATOM 738 O O . ARG A 1 95 ? -27.003 36.946 41.220 1.00 66.25 95 ARG A O 1
ATOM 745 N N . PRO A 1 96 ? -26.493 38.781 42.426 1.00 67.50 96 PRO A N 1
ATOM 746 C CA . PRO A 1 96 ? -25.634 38.068 43.360 1.00 67.50 96 PRO A CA 1
ATOM 747 C C . PRO A 1 96 ? -26.451 37.048 44.167 1.00 67.50 96 PRO A C 1
ATOM 749 O O . PRO A 1 96 ? -27.482 37.373 44.748 1.00 67.50 96 PRO A O 1
ATOM 752 N N . THR A 1 97 ? -25.990 35.794 44.189 1.00 66.62 97 THR A N 1
ATOM 753 C CA . THR A 1 97 ? -26.620 34.676 44.921 1.00 66.62 97 THR A CA 1
ATOM 754 C C . THR A 1 97 ? -26.195 34.576 46.384 1.00 66.62 97 THR A C 1
ATOM 756 O O . THR A 1 97 ? -26.651 33.681 47.090 1.00 66.62 97 THR A O 1
ATOM 759 N N . HIS A 1 98 ? -25.329 35.479 46.842 1.00 59.38 98 HIS A N 1
ATOM 760 C CA . HIS A 1 98 ? -24.867 35.549 48.222 1.00 59.38 98 HIS A CA 1
ATOM 761 C C . HIS A 1 98 ? -25.206 36.928 48.783 1.00 59.38 98 HIS A C 1
ATOM 763 O O . HIS A 1 98 ? -24.858 37.943 48.180 1.00 59.38 98 HIS A O 1
ATOM 769 N N . ALA A 1 99 ? -25.907 36.958 49.916 1.00 54.34 99 ALA A N 1
ATOM 770 C CA . ALA A 1 99 ? -26.056 38.177 50.697 1.00 54.34 99 ALA A CA 1
ATOM 771 C C . ALA A 1 99 ? -24.686 38.550 51.301 1.00 54.34 99 ALA A C 1
ATOM 773 O O . ALA A 1 99 ? -23.958 37.640 51.712 1.00 54.34 99 ALA A O 1
ATOM 774 N N . PRO A 1 100 ? -24.311 39.842 51.361 1.00 45.47 100 PRO A N 1
ATOM 775 C CA . PRO A 1 100 ? -23.142 40.257 52.125 1.00 45.47 100 PRO A CA 1
ATOM 776 C C . PRO A 1 100 ? -23.377 39.874 53.588 1.00 45.47 100 PRO A C 1
ATOM 778 O O . PRO A 1 100 ? -24.437 40.163 54.146 1.00 45.47 100 PRO A O 1
ATOM 781 N N . ALA A 1 101 ? -22.420 39.165 54.185 1.00 44.03 101 ALA A N 1
ATOM 782 C CA . ALA A 1 101 ? -22.481 38.818 55.593 1.00 44.03 101 ALA A CA 1
ATOM 783 C C . ALA A 1 101 ? -22.469 40.120 56.401 1.00 44.03 101 ALA A C 1
ATOM 785 O O . ALA A 1 101 ? -21.466 40.828 56.430 1.00 44.03 101 ALA A O 1
ATOM 786 N N . HIS A 1 102 ? -23.599 40.455 57.023 1.00 45.66 102 HIS A N 1
ATOM 787 C CA . HIS A 1 102 ? -23.578 41.362 58.157 1.00 45.66 102 HIS A CA 1
ATOM 788 C C . HIS A 1 102 ? -22.787 40.654 59.255 1.00 45.66 102 HIS A C 1
ATOM 790 O O . HIS A 1 102 ? -23.236 39.641 59.791 1.00 45.66 102 HIS A O 1
ATOM 796 N N . GLU A 1 103 ? -21.588 41.159 59.535 1.00 52.09 103 GLU A N 1
ATOM 797 C CA . GLU A 1 103 ? -20.870 40.855 60.765 1.00 52.09 103 GLU A CA 1
ATOM 798 C C . GLU A 1 103 ? -21.783 41.219 61.938 1.00 52.09 103 GLU A C 1
ATOM 800 O O . GLU A 1 103 ? -22.124 42.382 62.152 1.00 52.09 103 GLU A O 1
ATOM 805 N N . ALA A 1 104 ? -22.220 40.198 62.663 1.00 41.47 104 ALA A N 1
ATOM 806 C CA . ALA A 1 104 ? -22.795 40.331 63.985 1.00 41.47 104 ALA A CA 1
ATOM 807 C C . ALA A 1 104 ? -21.999 39.406 64.913 1.00 41.47 104 ALA A C 1
ATOM 809 O O . ALA A 1 104 ? -22.248 38.204 64.984 1.00 41.47 104 ALA A O 1
ATOM 810 N N . GLU A 1 105 ? -20.998 39.974 65.586 1.00 43.38 105 GLU A N 1
ATOM 811 C CA . GLU A 1 105 ? -20.649 39.571 66.958 1.00 43.38 105 GLU A CA 1
ATOM 812 C C . GLU A 1 105 ? -21.827 39.894 67.912 1.00 43.38 105 GLU A C 1
ATOM 814 O O . GLU A 1 105 ? -22.719 40.647 67.502 1.00 43.38 105 GLU A O 1
ATOM 819 N N . PRO A 1 106 ? -21.830 39.514 69.213 1.00 55.31 106 PRO A N 1
ATOM 820 C CA . PRO A 1 106 ? -21.090 38.497 69.997 1.00 55.31 106 PRO A CA 1
ATOM 821 C C . PRO A 1 106 ? -22.094 37.550 70.738 1.00 55.31 106 PRO A C 1
ATOM 823 O O . PRO A 1 106 ? -23.298 37.675 70.543 1.00 55.31 106 PRO A O 1
ATOM 826 N N . THR A 1 107 ? -21.725 36.555 71.567 1.00 41.78 107 THR A N 1
ATOM 827 C CA . THR A 1 107 ? -21.685 36.664 73.055 1.00 41.78 107 THR A CA 1
ATOM 828 C C . THR A 1 107 ? -21.317 35.341 73.762 1.00 41.78 107 THR A C 1
ATOM 830 O O . THR A 1 107 ? -21.473 34.252 73.219 1.00 41.78 107 THR A O 1
ATOM 833 N N . LEU A 1 108 ? -20.801 35.520 74.984 1.00 46.28 108 LEU A N 1
ATOM 834 C CA . LEU A 1 108 ? -20.234 34.604 75.983 1.00 46.28 108 LEU A CA 1
ATOM 835 C C . LEU A 1 108 ? -21.204 33.619 76.687 1.00 46.28 108 LEU A C 1
ATOM 837 O O . LEU A 1 108 ? -22.411 33.823 76.691 1.00 46.28 108 LEU A O 1
ATOM 841 N N . GLU A 1 109 ? -20.568 32.677 77.410 1.00 40.75 109 GLU A N 1
ATOM 842 C CA . GLU A 1 109 ? -20.978 31.957 78.643 1.00 40.75 109 GLU A CA 1
ATOM 843 C C . GLU A 1 109 ? -21.975 30.783 78.582 1.00 40.75 109 GLU A C 1
ATOM 845 O O . GLU A 1 109 ? -23.175 30.948 78.376 1.00 40.75 109 GLU A O 1
ATOM 850 N N . SER A 1 110 ? -21.501 29.589 78.972 1.00 44.47 110 SER A N 1
ATOM 851 C CA . SER A 1 110 ? -21.709 29.017 80.324 1.00 44.47 110 SER A CA 1
ATOM 852 C C . SER A 1 110 ? -20.781 27.825 80.570 1.00 44.47 110 SER A C 1
ATOM 854 O O . SER A 1 110 ? -20.572 27.042 79.617 1.00 44.47 110 SER A O 1
#